Protein AF-A0A4W3GML8-F1 (afdb_monomer)

Structure (mmCIF, N/CA/C/O backbone):
data_AF-A0A4W3GML8-F1
#
_entry.id   AF-A0A4W3GML8-F1
#
loop_
_atom_site.group_PDB
_atom_site.id
_atom_site.type_symbol
_atom_site.label_atom_id
_atom_site.label_alt_id
_atom_site.label_comp_id
_atom_site.label_asym_id
_atom_site.label_entity_id
_atom_site.label_seq_id
_atom_site.pdbx_PDB_ins_code
_atom_site.Cartn_x
_atom_site.Cartn_y
_atom_site.Cartn_z
_atom_site.occupancy
_atom_site.B_iso_or_equiv
_atom_site.auth_seq_id
_atom_site.auth_comp_id
_atom_site.auth_asym_id
_atom_site.auth_atom_id
_atom_site.pdbx_PDB_model_num
ATOM 1 N N . MET A 1 1 ? -4.922 49.780 -1.223 1.00 42.50 1 MET A N 1
ATOM 2 C CA . MET A 1 1 ? -3.861 50.145 -0.262 1.00 42.50 1 MET A CA 1
ATOM 3 C C . MET A 1 1 ? -2.538 49.805 -0.918 1.00 42.50 1 MET A C 1
ATOM 5 O O . MET A 1 1 ? -2.197 48.636 -1.007 1.00 42.50 1 MET A O 1
ATOM 9 N N . SER A 1 2 ? -1.881 50.805 -1.500 1.00 41.06 2 SER A N 1
ATOM 10 C CA . SER A 1 2 ? -0.671 50.630 -2.307 1.00 41.06 2 SER A CA 1
ATOM 11 C C . SER A 1 2 ? 0.544 50.944 -1.442 1.00 41.06 2 SER A C 1
ATOM 13 O O . SER A 1 2 ? 0.609 52.022 -0.855 1.00 41.06 2 SER A O 1
ATOM 15 N N . VAL A 1 3 ? 1.476 50.000 -1.327 1.00 47.12 3 VAL A N 1
ATOM 16 C CA . VAL A 1 3 ? 2.714 50.184 -0.563 1.00 47.12 3 VAL A CA 1
ATOM 17 C C . VAL A 1 3 ? 3.727 50.886 -1.462 1.00 47.12 3 VAL A C 1
ATOM 19 O O . VAL A 1 3 ? 4.168 50.348 -2.473 1.00 47.12 3 VAL A O 1
ATOM 22 N N . THR A 1 4 ? 4.053 52.124 -1.111 1.00 45.00 4 THR A N 1
ATOM 23 C CA . THR A 1 4 ? 4.982 52.991 -1.837 1.00 45.00 4 THR A CA 1
ATOM 24 C C . THR A 1 4 ? 6.424 52.575 -1.539 1.00 45.00 4 THR A C 1
ATOM 26 O O . THR A 1 4 ? 6.892 52.725 -0.410 1.00 45.00 4 THR A O 1
ATOM 29 N N . ALA A 1 5 ? 7.150 52.070 -2.538 1.00 45.84 5 ALA A N 1
ATOM 30 C CA . ALA A 1 5 ? 8.586 51.824 -2.425 1.00 45.84 5 ALA A CA 1
ATOM 31 C C . ALA A 1 5 ? 9.341 53.166 -2.418 1.00 45.84 5 ALA A C 1
ATOM 33 O O . ALA A 1 5 ? 9.244 53.946 -3.365 1.00 45.84 5 ALA A O 1
ATOM 34 N N . ARG A 1 6 ? 10.081 53.462 -1.342 1.00 39.69 6 ARG A N 1
ATOM 35 C CA . ARG A 1 6 ? 10.998 54.611 -1.295 1.00 39.69 6 ARG A CA 1
ATOM 36 C C . ARG A 1 6 ? 12.338 54.211 -1.901 1.00 39.69 6 ARG A C 1
ATOM 38 O O . ARG A 1 6 ? 13.099 53.472 -1.287 1.00 39.69 6 ARG A O 1
ATOM 45 N N . SER A 1 7 ? 12.633 54.744 -3.078 1.00 45.75 7 SER A N 1
ATOM 46 C CA . SER A 1 7 ? 13.966 54.719 -3.679 1.00 45.75 7 SER A CA 1
ATOM 47 C C . SER A 1 7 ? 14.846 55.760 -2.981 1.00 45.75 7 SER A C 1
ATOM 49 O O . SER A 1 7 ? 14.551 56.953 -3.044 1.00 45.75 7 SER A O 1
ATOM 51 N N . PHE A 1 8 ? 15.913 55.332 -2.307 1.00 42.81 8 PHE A N 1
ATOM 52 C CA . PHE A 1 8 ? 16.951 56.238 -1.808 1.00 42.81 8 PHE A CA 1
ATOM 53 C C . PHE A 1 8 ? 18.029 56.422 -2.890 1.00 42.81 8 PHE A C 1
ATOM 55 O O . PHE A 1 8 ? 18.627 55.427 -3.301 1.00 42.81 8 PHE A O 1
ATOM 62 N N . PRO A 1 9 ? 18.304 57.649 -3.368 1.00 55.50 9 PRO A N 1
ATOM 63 C CA . PRO A 1 9 ? 19.461 57.907 -4.217 1.00 55.50 9 PRO A CA 1
ATOM 64 C C . PRO A 1 9 ? 20.741 58.013 -3.363 1.00 55.50 9 PRO A C 1
ATOM 66 O O . PRO A 1 9 ? 20.702 58.615 -2.286 1.00 55.50 9 PRO A O 1
ATOM 69 N N . PRO A 1 10 ? 21.887 57.468 -3.810 1.00 53.97 10 PRO A N 1
ATOM 70 C CA . PRO A 1 10 ? 23.161 57.674 -3.128 1.00 53.97 10 PRO A CA 1
ATOM 71 C C . PRO A 1 10 ? 23.692 59.106 -3.346 1.00 53.97 10 PRO A C 1
ATOM 73 O O . PRO A 1 10 ? 23.450 59.701 -4.403 1.00 53.97 10 PRO A O 1
ATOM 76 N N . PRO A 1 11 ? 24.425 59.678 -2.372 1.00 49.84 11 PRO A N 1
ATOM 77 C CA . PRO A 1 11 ? 24.918 61.043 -2.457 1.00 49.84 11 PRO A CA 1
ATOM 78 C C . PRO A 1 11 ? 26.186 61.131 -3.316 1.00 49.84 11 PRO A C 1
ATOM 80 O O . PRO A 1 11 ? 27.161 60.425 -3.092 1.00 49.84 11 PRO A O 1
ATOM 83 N N . HIS A 1 12 ? 26.134 62.060 -4.270 1.00 49.25 12 HIS A N 1
ATOM 84 C CA . HIS A 1 12 ? 27.228 62.815 -4.886 1.00 49.25 12 HIS A CA 1
ATOM 85 C C . HIS A 1 12 ? 28.490 62.073 -5.380 1.00 49.25 12 HIS A C 1
ATOM 87 O O . HIS A 1 12 ? 29.382 61.714 -4.622 1.00 49.25 12 HIS A O 1
ATOM 93 N N . GLY A 1 13 ? 28.651 62.084 -6.710 1.00 55.56 13 GLY A N 1
ATOM 94 C CA . GLY A 1 13 ? 29.936 62.432 -7.322 1.00 55.56 13 GLY A CA 1
ATOM 95 C C . GLY A 1 13 ? 30.907 61.297 -7.636 1.00 55.56 13 GLY A C 1
ATOM 96 O O . GLY A 1 13 ? 32.049 61.355 -7.206 1.00 55.56 13 GLY A O 1
ATOM 97 N N . THR A 1 14 ? 30.521 60.333 -8.473 1.00 48.62 14 THR A N 1
ATOM 98 C CA . THR A 1 14 ? 31.473 59.595 -9.325 1.00 48.62 14 THR A CA 1
ATOM 99 C C . THR A 1 14 ? 30.807 59.244 -10.656 1.00 48.62 14 THR A C 1
ATOM 101 O O . THR A 1 14 ? 29.625 58.915 -10.711 1.00 48.62 14 THR A O 1
ATOM 104 N N . MET A 1 15 ? 31.551 59.416 -11.752 1.00 43.28 15 MET A N 1
ATOM 105 C CA . MET A 1 15 ? 31.103 59.158 -13.121 1.00 43.28 15 MET A CA 1
ATOM 106 C C . MET A 1 15 ? 30.591 57.724 -13.276 1.00 43.28 15 MET A C 1
ATOM 108 O O . MET A 1 15 ? 31.226 56.780 -12.805 1.00 43.28 15 MET A O 1
ATOM 112 N N . TRP A 1 16 ? 29.488 57.562 -14.008 1.00 45.12 16 TRP A N 1
ATOM 113 C CA . TRP A 1 16 ? 29.035 56.267 -14.505 1.00 45.12 16 TRP A CA 1
ATOM 114 C C . TRP A 1 16 ? 30.095 55.707 -15.457 1.00 45.12 16 TRP A C 1
ATOM 116 O O . TRP A 1 16 ? 30.074 55.963 -16.658 1.00 45.12 16 TRP A O 1
ATOM 126 N N . THR A 1 17 ? 31.051 54.946 -14.933 1.00 49.19 17 THR A N 1
ATOM 127 C CA . THR A 1 17 ? 31.814 54.036 -15.780 1.00 49.19 17 THR A CA 1
ATOM 128 C C . THR A 1 17 ? 30.920 52.825 -16.009 1.00 49.19 17 THR A C 1
ATOM 130 O O . THR A 1 17 ? 30.775 51.963 -15.146 1.00 49.19 17 THR A O 1
ATOM 133 N N . CYS A 1 18 ? 30.269 52.767 -17.173 1.00 43.75 18 CYS A N 1
ATOM 134 C CA . CYS A 1 18 ? 29.741 51.508 -17.688 1.00 43.75 18 CYS A CA 1
ATOM 135 C C . CYS A 1 18 ? 30.937 50.594 -17.955 1.00 43.75 18 CYS A C 1
ATOM 137 O O . CYS A 1 18 ? 31.474 50.541 -19.060 1.00 43.75 18 CYS A O 1
ATOM 139 N N . ARG A 1 19 ? 31.395 49.888 -16.921 1.00 44.44 19 ARG A N 1
ATOM 140 C CA . ARG A 1 19 ? 32.257 48.733 -17.106 1.00 44.44 19 ARG A CA 1
ATOM 141 C C . ARG A 1 19 ? 31.358 47.662 -17.715 1.00 44.44 19 ARG A C 1
ATOM 143 O O . ARG A 1 19 ? 30.557 47.067 -17.001 1.00 44.44 19 ARG A O 1
ATOM 150 N N . LEU A 1 20 ? 31.456 47.447 -19.030 1.00 49.50 20 LEU A N 1
ATOM 151 C CA . LEU A 1 20 ? 31.044 46.172 -19.610 1.00 49.50 20 LEU A CA 1
ATOM 152 C C . LEU A 1 20 ? 31.878 45.110 -18.894 1.00 49.50 20 LEU A C 1
ATOM 154 O O . LEU A 1 20 ? 33.052 44.915 -19.200 1.00 49.50 20 LEU A O 1
ATOM 158 N N . VAL A 1 21 ? 31.295 44.489 -17.872 1.00 48.59 21 VAL A N 1
ATOM 159 C CA . VAL A 1 21 ? 31.802 43.224 -17.365 1.00 48.59 21 VAL A CA 1
ATOM 160 C C . VAL A 1 21 ? 31.540 42.250 -18.508 1.00 48.59 21 VAL A C 1
ATOM 162 O O . VAL A 1 21 ? 30.372 42.080 -18.868 1.00 48.59 21 VAL A O 1
ATOM 165 N N . PRO A 1 22 ? 32.569 41.669 -19.149 1.00 47.69 22 PRO A N 1
ATOM 166 C CA . PRO A 1 22 ? 32.316 40.5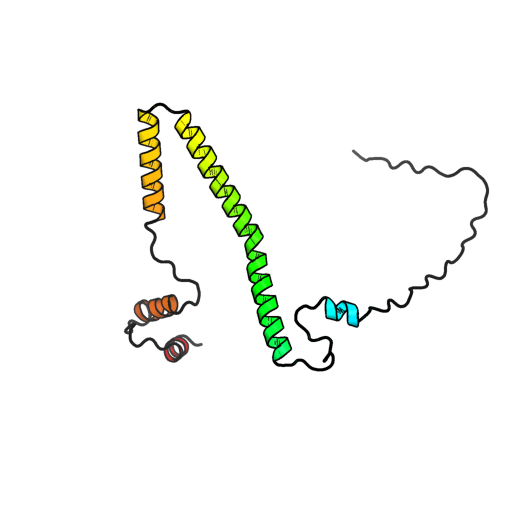78 -20.066 1.00 47.69 22 PRO A CA 1
ATOM 167 C C . PRO A 1 22 ? 31.597 39.516 -19.243 1.00 47.69 22 PRO A C 1
ATOM 169 O O . PRO A 1 22 ? 32.133 39.032 -18.244 1.00 47.69 22 PRO A O 1
ATOM 172 N N . PHE A 1 23 ? 30.355 39.214 -19.617 1.00 43.47 23 PHE A N 1
ATOM 173 C CA . PHE A 1 23 ? 29.646 38.051 -19.112 1.00 43.47 23 PHE A CA 1
ATOM 174 C C . PHE A 1 23 ? 30.384 36.845 -19.696 1.00 43.47 23 PHE A C 1
ATOM 176 O O . PHE A 1 23 ? 30.011 36.291 -20.725 1.00 43.47 23 PHE A O 1
ATOM 183 N N . PHE A 1 24 ? 31.519 36.503 -19.087 1.00 43.88 24 PHE A N 1
ATOM 184 C CA . PHE A 1 24 ? 32.056 35.163 -19.161 1.00 43.88 24 PHE A CA 1
ATOM 185 C C . PHE A 1 24 ? 30.966 34.297 -18.538 1.00 43.88 24 PHE A C 1
ATOM 187 O O . PHE A 1 24 ? 30.835 34.241 -17.318 1.00 43.88 24 PHE A O 1
ATOM 194 N N . HIS A 1 25 ? 30.142 33.669 -19.375 1.00 53.34 25 HIS A N 1
ATOM 195 C CA . HIS A 1 25 ? 29.616 32.372 -18.999 1.00 53.34 25 HIS A CA 1
ATOM 196 C C . HIS A 1 25 ? 30.860 31.488 -18.893 1.00 53.34 25 HIS A C 1
ATOM 198 O O . HIS A 1 25 ? 31.498 31.261 -19.923 1.00 53.34 25 HIS A O 1
ATOM 204 N N . PRO A 1 26 ? 31.294 31.058 -17.693 1.00 51.38 26 PRO A N 1
ATOM 205 C CA . PRO A 1 26 ? 32.219 29.945 -17.658 1.00 51.38 26 PRO A CA 1
ATOM 206 C C . PRO A 1 26 ? 31.500 28.815 -18.389 1.00 51.38 26 PRO A C 1
ATOM 208 O O . PRO A 1 26 ? 30.326 28.563 -18.101 1.00 51.38 26 PRO A O 1
ATOM 211 N N . ASP A 1 27 ? 32.168 28.197 -19.363 1.00 52.56 27 ASP A N 1
ATOM 212 C CA . ASP A 1 27 ? 31.759 26.893 -19.863 1.00 52.56 27 ASP A CA 1
ATOM 213 C C . ASP A 1 27 ? 31.436 26.054 -18.631 1.00 52.56 27 ASP A C 1
ATOM 215 O O . ASP A 1 27 ? 32.321 25.748 -17.826 1.00 52.56 27 ASP A O 1
ATOM 219 N N . VAL A 1 28 ? 30.148 25.783 -18.412 1.00 57.16 28 VAL A N 1
ATOM 220 C CA . VAL A 1 28 ? 29.712 24.901 -17.341 1.00 57.16 28 VAL A CA 1
ATOM 221 C C . VAL A 1 28 ? 30.197 23.535 -17.790 1.00 57.16 28 VAL A C 1
ATOM 223 O O . VAL A 1 28 ? 29.509 22.829 -18.522 1.00 57.16 28 VAL A O 1
ATOM 226 N N . GLN A 1 29 ? 31.431 23.194 -17.422 1.00 57.72 29 GLN A N 1
ATOM 227 C CA . GLN A 1 29 ? 31.930 21.836 -17.490 1.00 57.72 29 GLN A CA 1
ATOM 228 C C . GLN A 1 29 ? 31.080 21.043 -16.505 1.00 57.72 29 GLN A C 1
ATOM 230 O O . GLN A 1 29 ? 31.389 20.937 -15.320 1.00 57.72 29 GLN A O 1
ATOM 235 N N . VAL A 1 30 ? 29.935 20.567 -16.993 1.00 63.72 30 VAL A N 1
ATOM 236 C CA . VAL A 1 30 ? 29.118 19.594 -16.288 1.00 63.72 30 VAL A CA 1
ATOM 237 C C . VAL A 1 30 ? 30.013 18.377 -16.144 1.00 63.72 30 VAL A C 1
ATOM 239 O O . VAL A 1 30 ? 30.368 17.740 -17.137 1.00 63.72 30 VAL A O 1
ATOM 242 N N . ASP A 1 31 ? 30.439 18.100 -14.914 1.00 73.94 31 ASP A N 1
ATOM 243 C CA . ASP A 1 31 ? 31.218 16.910 -14.617 1.00 73.94 31 ASP A CA 1
ATOM 244 C C . ASP A 1 31 ? 30.312 15.697 -14.830 1.00 73.94 31 ASP A C 1
ATOM 246 O O . ASP A 1 31 ? 29.560 15.271 -13.949 1.00 73.94 31 ASP A O 1
ATOM 250 N N . HIS A 1 32 ? 30.361 15.175 -16.054 1.00 66.94 32 HIS A N 1
ATOM 251 C CA . HIS A 1 32 ? 29.581 14.034 -16.503 1.00 66.94 32 HIS A CA 1
ATOM 252 C C . HIS A 1 32 ? 29.791 12.829 -15.580 1.00 66.94 32 HIS A C 1
ATOM 254 O O . HIS A 1 32 ? 28.871 12.045 -15.369 1.00 66.94 32 HIS A O 1
ATOM 260 N N . MET A 1 33 ? 30.976 12.685 -14.977 1.00 65.50 33 MET A N 1
ATOM 261 C CA . MET A 1 33 ? 31.253 11.597 -14.040 1.00 65.50 33 MET A CA 1
ATOM 262 C C . MET A 1 33 ? 30.548 11.803 -12.701 1.00 65.50 33 MET A C 1
ATOM 264 O O . MET A 1 33 ? 30.108 10.834 -12.086 1.00 65.50 33 MET A O 1
ATOM 268 N N . ASN A 1 34 ? 30.413 13.047 -12.242 1.00 68.12 34 ASN A N 1
ATOM 269 C CA . ASN A 1 34 ? 29.690 13.353 -11.010 1.00 68.12 34 ASN A CA 1
ATOM 270 C C . ASN A 1 34 ? 28.170 13.250 -11.200 1.00 68.12 34 ASN A C 1
ATOM 272 O O . ASN A 1 34 ? 27.477 12.7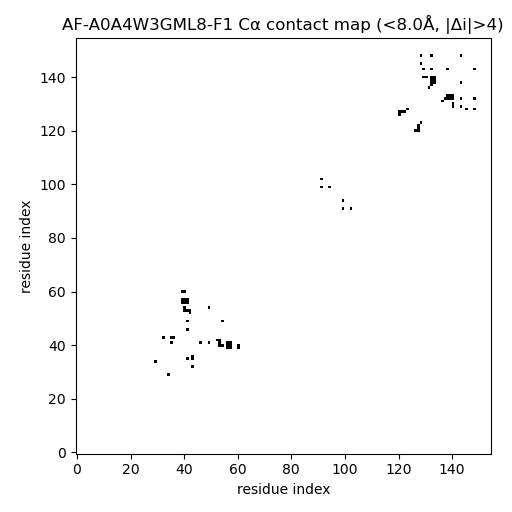91 -10.298 1.00 68.12 34 ASN A O 1
ATOM 276 N N . LEU A 1 35 ? 27.668 13.592 -12.390 1.00 68.19 35 LEU A N 1
ATOM 277 C CA . LEU A 1 35 ? 26.267 13.391 -12.763 1.00 68.19 35 LEU A CA 1
ATOM 278 C C . LEU A 1 35 ? 25.916 11.898 -12.854 1.00 68.19 35 LEU A C 1
ATOM 280 O O . LEU A 1 35 ? 24.915 11.473 -12.291 1.00 68.19 35 LEU A O 1
ATOM 284 N N . LEU A 1 36 ? 26.765 11.079 -13.485 1.00 65.75 36 LEU A N 1
ATOM 285 C CA . LEU A 1 36 ? 26.560 9.626 -13.535 1.00 65.75 36 LEU A CA 1
ATOM 286 C C . LEU A 1 36 ? 26.588 8.983 -12.143 1.00 65.75 36 LEU A C 1
ATOM 288 O O . LEU A 1 36 ? 25.809 8.078 -11.884 1.00 65.75 36 LEU A O 1
ATOM 292 N N . LYS A 1 37 ? 27.425 9.474 -11.220 1.00 64.06 37 LYS A N 1
ATOM 293 C CA . LYS A 1 37 ? 27.431 9.008 -9.819 1.00 64.06 37 LYS A CA 1
ATOM 294 C C . LYS A 1 37 ? 26.139 9.320 -9.063 1.00 64.06 37 LYS A C 1
ATOM 296 O O . LYS A 1 37 ? 25.857 8.650 -8.076 1.00 64.06 37 LYS A O 1
ATOM 301 N N . GLN A 1 38 ? 25.388 10.340 -9.482 1.00 61.72 38 GLN A N 1
ATOM 302 C CA . GLN A 1 38 ? 24.077 10.655 -8.904 1.00 61.72 38 GLN A CA 1
ATOM 303 C C . GLN A 1 38 ? 22.983 9.713 -9.416 1.00 61.72 38 GLN A C 1
ATOM 305 O O . GLN A 1 38 ? 21.950 9.571 -8.767 1.00 61.72 38 GLN A O 1
ATOM 310 N N . ILE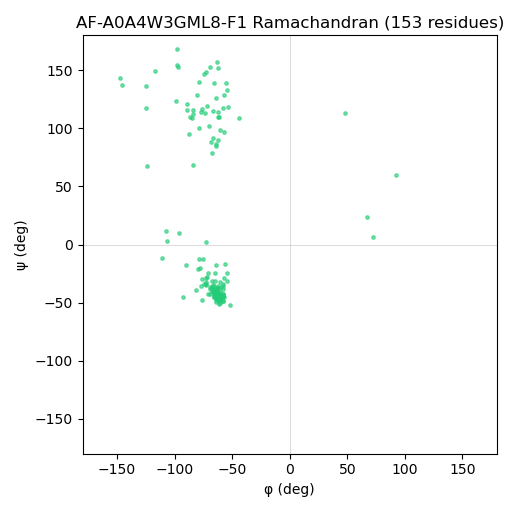 A 1 39 ? 23.208 9.055 -10.555 1.00 71.12 39 ILE A N 1
ATOM 311 C CA . ILE A 1 39 ? 22.286 8.079 -11.120 1.00 71.12 39 ILE A CA 1
ATOM 312 C C . ILE A 1 39 ? 22.622 6.715 -10.505 1.00 71.12 39 ILE A C 1
ATOM 314 O O . ILE A 1 39 ? 23.506 6.007 -10.975 1.00 71.12 39 ILE A O 1
ATOM 318 N N . GLU A 1 40 ? 21.903 6.345 -9.439 1.00 70.62 40 GLU A N 1
ATOM 319 C CA . GLU A 1 40 ? 22.102 5.094 -8.672 1.00 70.62 40 GLU A CA 1
ATOM 320 C C . GLU A 1 40 ? 22.019 3.824 -9.552 1.00 70.62 40 GLU A C 1
ATOM 322 O O . GLU A 1 40 ? 22.495 2.763 -9.152 1.00 70.62 40 GLU A O 1
ATOM 327 N N . HIS A 1 41 ? 21.451 3.927 -10.762 1.00 76.81 41 HIS A N 1
ATOM 328 C CA . HIS A 1 41 ? 21.135 2.799 -11.637 1.00 76.81 41 HIS A CA 1
ATOM 329 C C . HIS A 1 41 ? 22.010 2.607 -12.889 1.00 76.81 41 HIS A C 1
ATOM 331 O O . HIS A 1 41 ? 21.639 1.815 -13.753 1.00 76.81 41 HIS A O 1
ATOM 337 N N . LEU A 1 42 ? 23.146 3.300 -13.018 1.00 78.56 42 LEU A N 1
ATOM 338 C CA . LEU A 1 42 ? 24.077 3.114 -14.145 1.00 78.56 42 LEU A CA 1
ATOM 339 C C . LEU A 1 42 ? 25.489 2.790 -13.645 1.00 78.56 42 LEU A C 1
ATOM 341 O O . LEU A 1 42 ? 25.978 3.455 -12.732 1.00 78.56 42 LEU A O 1
ATOM 345 N N . ASP A 1 43 ? 26.175 1.817 -14.255 1.00 76.56 43 ASP A N 1
ATOM 346 C CA . ASP A 1 43 ? 27.583 1.522 -13.964 1.00 76.56 43 ASP A CA 1
ATOM 347 C C . ASP A 1 43 ? 28.508 2.601 -14.569 1.00 76.56 43 ASP A C 1
ATOM 349 O O . ASP A 1 43 ? 28.673 2.679 -15.793 1.00 76.56 43 ASP A O 1
ATOM 353 N N . PRO A 1 44 ? 29.208 3.411 -13.748 1.00 73.75 44 PRO A N 1
ATOM 354 C CA . PRO A 1 44 ? 30.105 4.448 -14.256 1.00 73.75 44 PRO A CA 1
ATOM 355 C C . PRO A 1 44 ? 31.302 3.891 -15.041 1.00 73.75 44 PRO A C 1
ATOM 357 O O . PRO A 1 44 ? 31.969 4.642 -15.753 1.00 73.75 44 PRO A O 1
ATOM 360 N N . LYS A 1 45 ? 31.617 2.594 -14.898 1.00 74.75 45 LYS A N 1
ATOM 361 C CA . LYS A 1 45 ? 32.726 1.934 -15.603 1.00 74.75 45 LYS A CA 1
ATOM 362 C C . LYS A 1 45 ? 32.376 1.565 -17.044 1.00 74.75 45 LYS A C 1
ATOM 364 O O . LYS A 1 45 ? 33.294 1.405 -17.847 1.00 74.75 45 LYS A O 1
ATOM 369 N N . ASN A 1 46 ? 31.090 1.458 -17.380 1.00 72.31 46 ASN A N 1
ATOM 370 C CA . ASN A 1 46 ? 30.610 1.209 -18.737 1.00 72.31 46 ASN A CA 1
ATOM 371 C C . ASN A 1 46 ? 29.625 2.308 -19.168 1.00 72.31 46 ASN A C 1
ATOM 373 O O . ASN A 1 46 ? 28.442 2.077 -19.382 1.00 72.31 46 ASN A O 1
ATOM 377 N N . SER A 1 47 ? 30.128 3.534 -19.337 1.00 70.06 47 SER A N 1
ATOM 378 C CA . SER A 1 47 ? 29.285 4.687 -19.691 1.00 70.06 47 SER A CA 1
ATOM 379 C C . SER A 1 47 ? 28.778 4.699 -21.141 1.00 70.06 47 SER A C 1
ATOM 381 O O . SER A 1 47 ? 28.170 5.685 -21.549 1.00 70.06 47 SER A O 1
ATOM 383 N N . HIS A 1 48 ? 29.090 3.683 -21.952 1.00 77.50 48 HIS A N 1
ATOM 384 C CA . HIS A 1 48 ? 28.812 3.687 -23.392 1.00 77.50 48 HIS A CA 1
ATOM 385 C C . HIS A 1 48 ? 27.731 2.687 -23.820 1.00 77.50 48 HIS A C 1
ATOM 387 O O . HIS A 1 48 ? 27.267 2.780 -24.954 1.00 77.50 48 HIS A O 1
ATOM 393 N N . THR A 1 49 ? 27.306 1.764 -22.947 1.00 82.06 49 THR A N 1
ATOM 394 C CA . THR A 1 49 ? 26.250 0.784 -23.256 1.00 82.06 49 THR A CA 1
ATOM 395 C C . THR A 1 49 ? 25.442 0.438 -22.007 1.00 82.06 49 THR A C 1
ATOM 397 O O . THR A 1 49 ? 26.013 0.310 -20.934 1.00 82.06 49 THR A O 1
ATOM 400 N N . PHE A 1 50 ? 24.130 0.239 -22.158 1.00 84.62 50 PHE A N 1
ATOM 401 C CA . PHE A 1 50 ? 23.253 -0.264 -21.097 1.00 84.62 50 PHE A CA 1
ATOM 402 C C . PHE A 1 50 ? 23.304 -1.800 -21.039 1.00 84.62 50 PHE A C 1
ATOM 404 O O . PHE A 1 50 ? 22.914 -2.472 -21.998 1.00 84.62 50 PHE A O 1
ATOM 411 N N . GLU A 1 51 ? 23.797 -2.360 -19.933 1.00 87.00 51 GLU A N 1
ATOM 412 C CA . GLU A 1 51 ? 23.916 -3.802 -19.697 1.00 87.00 51 GLU A CA 1
ATOM 413 C C . GLU A 1 51 ? 22.754 -4.364 -18.858 1.00 87.00 51 GLU A C 1
ATOM 415 O O . GLU A 1 51 ? 22.001 -3.652 -18.197 1.00 87.00 51 GLU A O 1
ATOM 420 N N . ALA A 1 52 ? 22.650 -5.696 -18.795 1.00 89.44 52 ALA A N 1
ATOM 421 C CA . ALA A 1 52 ? 21.692 -6.378 -17.919 1.00 89.44 52 ALA A CA 1
ATOM 422 C C . ALA A 1 52 ? 21.845 -5.998 -16.429 1.00 89.44 52 ALA A C 1
ATOM 424 O O . ALA A 1 52 ? 20.865 -6.020 -15.686 1.00 89.44 52 ALA A O 1
ATOM 425 N N . ARG A 1 53 ? 23.058 -5.627 -15.992 1.00 85.44 53 ARG A N 1
ATOM 426 C CA . ARG A 1 53 ? 23.313 -5.144 -14.625 1.00 85.44 53 ARG A CA 1
ATOM 427 C C . ARG A 1 53 ? 22.700 -3.769 -14.369 1.00 85.44 53 ARG A C 1
ATOM 429 O O . ARG A 1 53 ? 22.140 -3.5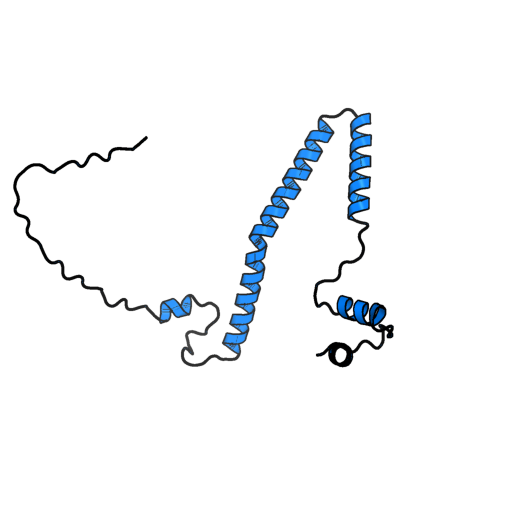62 -13.296 1.00 85.44 53 ARG A O 1
ATOM 436 N N . ASP A 1 54 ? 22.744 -2.871 -15.349 1.00 85.69 54 ASP A N 1
ATOM 437 C CA . ASP A 1 54 ? 22.101 -1.556 -15.254 1.00 85.69 54 ASP A CA 1
ATOM 438 C C . ASP A 1 54 ? 20.575 -1.703 -15.176 1.00 85.69 54 ASP A C 1
ATOM 440 O O . ASP A 1 54 ? 19.915 -1.003 -14.413 1.00 85.69 54 ASP A O 1
ATOM 444 N N . LEU A 1 55 ? 20.006 -2.689 -15.882 1.00 88.25 55 LEU A N 1
ATOM 445 C CA . LEU A 1 55 ? 18.584 -3.022 -15.769 1.00 88.25 55 LEU A CA 1
ATOM 446 C C . LEU A 1 55 ? 18.200 -3.496 -14.360 1.00 88.25 55 LEU A C 1
ATOM 448 O O . LEU A 1 55 ? 17.186 -3.056 -13.822 1.00 88.25 55 LEU A O 1
ATOM 452 N N . GLU A 1 56 ? 18.994 -4.372 -13.745 1.00 88.94 56 GLU A N 1
ATOM 453 C CA . GLU A 1 56 ? 18.752 -4.830 -12.371 1.00 88.94 56 GLU A CA 1
ATOM 454 C C . GLU A 1 56 ? 18.820 -3.669 -11.368 1.00 88.94 56 GLU A C 1
ATOM 456 O O . GLU A 1 56 ? 17.972 -3.561 -10.478 1.00 88.94 56 GLU A O 1
ATOM 461 N N . LEU A 1 57 ? 19.802 -2.778 -11.530 1.00 89.38 57 LEU A N 1
ATOM 462 C CA . LEU A 1 57 ? 19.932 -1.585 -10.698 1.00 89.38 57 LEU A CA 1
ATOM 463 C C . LEU A 1 57 ? 18.761 -0.617 -10.905 1.00 89.38 57 LEU A C 1
ATOM 465 O O . LEU A 1 57 ? 18.243 -0.085 -9.926 1.00 89.38 57 LEU A O 1
ATOM 469 N N . LEU A 1 58 ? 18.290 -0.444 -12.143 1.00 88.56 58 LEU A N 1
ATOM 470 C CA . LEU A 1 58 ? 17.130 0.390 -12.458 1.00 88.56 58 LEU A CA 1
ATOM 471 C C . LEU A 1 58 ? 15.854 -0.154 -11.819 1.00 88.56 58 LEU A C 1
ATOM 473 O O . LEU A 1 58 ? 15.119 0.605 -11.195 1.00 88.56 58 LEU A O 1
ATOM 477 N N . ILE A 1 59 ? 15.605 -1.462 -11.924 1.00 89.69 59 ILE A N 1
ATOM 478 C CA . ILE A 1 59 ? 14.438 -2.100 -11.300 1.00 89.69 59 ILE A CA 1
ATOM 479 C C . ILE A 1 59 ? 14.481 -1.912 -9.779 1.00 89.69 59 ILE A C 1
ATOM 481 O O . ILE A 1 59 ? 13.465 -1.571 -9.171 1.00 89.69 59 ILE A O 1
ATOM 485 N N . ARG A 1 60 ? 15.652 -2.087 -9.154 1.00 89.50 60 ARG A N 1
ATOM 486 C CA . ARG A 1 60 ? 15.830 -1.873 -7.709 1.00 89.50 60 ARG A CA 1
ATOM 487 C C . ARG A 1 60 ? 15.596 -0.424 -7.300 1.00 89.50 60 ARG A C 1
ATOM 489 O O . ARG A 1 60 ? 14.864 -0.193 -6.343 1.00 89.50 60 ARG A O 1
ATOM 496 N N . ALA A 1 61 ? 16.190 0.526 -8.019 1.00 88.69 61 ALA A N 1
ATOM 497 C CA . ALA A 1 61 ? 16.018 1.950 -7.759 1.00 88.69 61 ALA A CA 1
ATOM 498 C C . ALA A 1 61 ? 14.543 2.354 -7.895 1.00 88.69 61 ALA A C 1
ATOM 500 O O . ALA A 1 61 ? 13.981 2.917 -6.965 1.00 88.69 61 ALA A O 1
ATOM 501 N N . ALA A 1 62 ? 13.879 1.945 -8.980 1.00 87.69 62 ALA A N 1
ATOM 502 C CA . ALA A 1 62 ? 12.460 2.217 -9.193 1.00 87.69 62 ALA A CA 1
ATOM 503 C C . ALA A 1 62 ? 11.569 1.602 -8.098 1.00 87.69 62 ALA A C 1
ATOM 505 O O . ALA A 1 62 ? 10.628 2.242 -7.640 1.00 87.69 62 ALA A O 1
ATOM 506 N N . THR A 1 63 ? 11.872 0.382 -7.641 1.00 87.00 63 THR A N 1
ATOM 507 C CA . THR A 1 63 ? 11.115 -0.265 -6.553 1.00 87.00 63 THR A CA 1
ATOM 508 C C . THR A 1 63 ? 11.283 0.492 -5.234 1.00 87.00 63 THR A C 1
ATOM 510 O O . THR A 1 63 ? 10.301 0.775 -4.557 1.00 87.00 63 THR A O 1
ATOM 513 N N . LYS A 1 64 ? 12.516 0.883 -4.897 1.00 87.44 64 LYS A N 1
ATOM 514 C CA . LYS A 1 64 ? 12.835 1.681 -3.705 1.00 87.44 64 LYS A CA 1
ATOM 515 C C . LYS A 1 64 ? 12.183 3.066 -3.750 1.00 87.44 64 LYS A C 1
ATOM 517 O O . LYS A 1 64 ? 11.699 3.543 -2.727 1.00 87.44 64 LYS A O 1
ATOM 522 N N . ASP A 1 65 ? 12.136 3.694 -4.922 1.00 84.88 65 ASP A N 1
ATOM 523 C CA . ASP A 1 65 ? 11.474 4.986 -5.116 1.00 84.88 65 ASP A CA 1
ATOM 524 C C . ASP A 1 65 ? 9.957 4.876 -4.911 1.00 84.88 65 ASP A C 1
ATOM 526 O O . ASP A 1 65 ? 9.373 5.732 -4.248 1.00 84.88 65 ASP A O 1
ATOM 530 N N . LEU A 1 66 ? 9.323 3.802 -5.401 1.00 85.06 66 LEU A N 1
ATOM 531 C CA . LEU A 1 66 ? 7.908 3.513 -5.129 1.00 85.06 66 LEU A CA 1
ATOM 532 C C . LEU A 1 66 ? 7.658 3.278 -3.632 1.00 85.06 66 LEU A C 1
ATOM 534 O O . LEU A 1 66 ? 6.751 3.878 -3.060 1.00 85.06 66 LEU A O 1
ATOM 538 N N . GLU A 1 67 ? 8.497 2.472 -2.976 1.00 83.44 67 GLU A N 1
ATOM 539 C CA . GLU A 1 67 ? 8.411 2.231 -1.530 1.00 83.44 67 GLU A CA 1
ATOM 540 C C . GLU A 1 67 ? 8.567 3.522 -0.720 1.00 83.44 67 GLU A C 1
ATOM 542 O O . GLU A 1 67 ? 7.919 3.687 0.311 1.00 83.44 67 GLU A O 1
ATOM 547 N N . HIS A 1 68 ? 9.429 4.442 -1.160 1.00 82.25 68 HIS A N 1
ATOM 548 C CA . HIS A 1 68 ? 9.652 5.719 -0.489 1.00 82.25 68 HIS A CA 1
ATOM 549 C C . HIS A 1 68 ? 8.529 6.729 -0.749 1.00 82.25 68 HIS A C 1
ATOM 551 O O . HIS A 1 68 ? 8.161 7.476 0.158 1.00 82.25 68 HIS A O 1
ATOM 557 N N . PHE A 1 69 ? 7.942 6.736 -1.948 1.00 74.94 69 PHE A N 1
ATOM 558 C CA . PHE A 1 69 ? 6.786 7.579 -2.259 1.00 74.94 69 PHE A CA 1
ATOM 559 C C . PHE A 1 69 ? 5.608 7.301 -1.308 1.00 74.94 69 PHE A C 1
ATOM 561 O O . PHE A 1 69 ? 4.942 8.230 -0.847 1.00 74.94 69 PHE A O 1
ATOM 568 N N . ASP A 1 70 ? 5.436 6.042 -0.903 1.00 76.69 70 ASP A N 1
ATOM 569 C CA . ASP A 1 70 ? 4.381 5.631 0.026 1.00 76.69 70 ASP A CA 1
ATOM 570 C C . ASP A 1 70 ? 4.688 5.929 1.508 1.00 76.69 70 ASP A C 1
ATOM 572 O O . ASP A 1 70 ? 3.787 5.887 2.352 1.00 76.69 70 ASP A O 1
ATOM 576 N N . GLN A 1 71 ? 5.930 6.274 1.868 1.00 87.75 71 GLN A N 1
ATOM 577 C CA . GLN A 1 71 ? 6.321 6.435 3.276 1.00 87.75 71 GLN A CA 1
ATOM 578 C C . GLN A 1 71 ? 5.690 7.656 3.941 1.00 87.75 71 GLN A C 1
ATOM 580 O O . GLN A 1 71 ? 5.202 7.547 5.066 1.00 87.75 71 GLN A O 1
ATOM 585 N N . ALA A 1 72 ? 5.647 8.806 3.264 1.00 84.44 72 ALA A N 1
ATOM 586 C CA . ALA A 1 72 ? 5.078 10.023 3.848 1.00 84.44 72 ALA A CA 1
ATOM 587 C C . ALA A 1 72 ? 3.582 9.849 4.159 1.00 84.44 72 ALA A C 1
ATOM 589 O O . ALA A 1 72 ? 3.128 10.174 5.258 1.00 84.44 72 ALA A O 1
ATOM 590 N N . HIS A 1 73 ? 2.840 9.253 3.224 1.00 86.25 73 HIS A N 1
ATOM 591 C CA . HIS A 1 73 ? 1.430 8.923 3.411 1.00 86.25 73 HIS A CA 1
ATOM 592 C C . HIS A 1 73 ? 1.227 7.890 4.522 1.00 86.25 73 HIS A C 1
ATOM 594 O O . HIS A 1 73 ? 0.326 8.038 5.349 1.00 86.25 73 HIS A O 1
ATOM 600 N N . HIS A 1 74 ? 2.087 6.870 4.589 1.00 88.50 74 HIS A N 1
ATOM 601 C CA . HIS A 1 74 ? 2.032 5.870 5.648 1.00 88.50 74 HIS A CA 1
ATOM 602 C C . HIS A 1 74 ? 2.276 6.478 7.037 1.00 88.50 74 HIS A C 1
ATOM 604 O O . HIS A 1 74 ? 1.554 6.182 7.992 1.00 88.50 74 HIS A O 1
ATOM 610 N N . GLU A 1 75 ? 3.275 7.351 7.166 1.00 92.75 75 GLU A N 1
ATOM 611 C CA . GLU A 1 75 ? 3.570 8.041 8.419 1.00 92.75 75 GLU A CA 1
ATOM 612 C C . GLU A 1 75 ? 2.447 8.982 8.846 1.00 92.75 75 GLU A C 1
ATOM 614 O O . GLU A 1 75 ? 2.085 9.001 10.026 1.00 92.75 75 GLU A O 1
ATOM 619 N N . GLU A 1 76 ? 1.891 9.753 7.912 1.00 91.88 76 GLU A N 1
ATOM 620 C CA . GLU A 1 76 ? 0.768 10.650 8.179 1.00 91.88 76 GLU A CA 1
ATOM 621 C C . GLU A 1 76 ? -0.453 9.864 8.656 1.00 91.88 76 GLU A C 1
ATOM 623 O O . GLU A 1 76 ? -1.002 10.167 9.719 1.00 91.88 76 GLU A O 1
ATOM 628 N N . PHE A 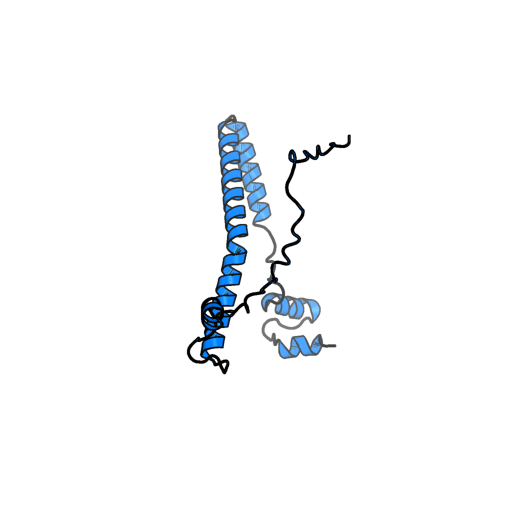1 77 ? -0.812 8.793 7.942 1.00 93.44 77 PHE A N 1
ATOM 629 C CA . PHE A 1 77 ? -1.900 7.902 8.332 1.00 93.44 77 PHE A CA 1
ATOM 630 C C . PHE A 1 77 ? -1.677 7.322 9.734 1.00 93.44 77 PHE A C 1
ATOM 632 O O . PHE A 1 77 ? -2.571 7.351 10.580 1.00 93.44 77 PHE A O 1
ATOM 639 N N . LYS A 1 78 ? -0.455 6.863 10.028 1.00 95.38 78 LYS A N 1
ATOM 640 C CA . LYS A 1 78 ? -0.09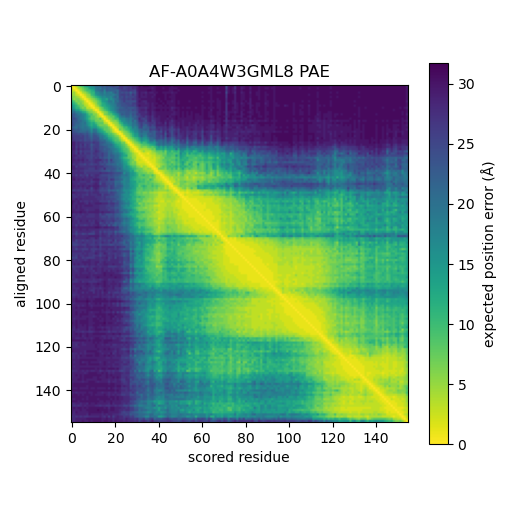1 6.337 11.347 1.00 95.38 78 LYS A CA 1
ATOM 641 C C . LYS A 1 78 ? -0.235 7.390 12.447 1.00 95.38 78 LYS A C 1
ATOM 643 O O . LYS A 1 78 ? -0.773 7.086 13.511 1.00 95.38 78 LYS A O 1
ATOM 648 N N . ARG A 1 79 ? 0.244 8.618 12.223 1.00 96.38 79 ARG A N 1
ATOM 649 C CA . ARG A 1 79 ? 0.116 9.726 13.190 1.00 96.38 79 ARG A CA 1
ATOM 650 C C . ARG A 1 79 ? -1.346 10.082 13.426 1.00 96.38 79 ARG A C 1
ATOM 652 O O . ARG A 1 79 ? -1.744 10.237 14.579 1.00 96.38 79 ARG A O 1
ATOM 659 N N . TYR A 1 80 ? -2.132 10.160 12.357 1.00 95.62 80 TYR A N 1
ATOM 660 C CA . TYR A 1 80 ? -3.558 10.446 12.421 1.00 95.62 80 TYR A CA 1
ATOM 661 C C . TYR A 1 80 ? -4.319 9.387 13.231 1.00 95.62 80 TYR A C 1
ATOM 663 O O . TYR A 1 80 ? -5.031 9.730 14.174 1.00 95.62 80 TYR A O 1
ATOM 671 N N . GLU A 1 81 ? -4.114 8.101 12.938 1.00 94.31 81 GLU A N 1
ATOM 672 C CA . GLU A 1 81 ? -4.780 7.012 13.663 1.00 94.31 81 GLU A CA 1
ATOM 673 C C . GLU A 1 81 ? -4.361 6.960 15.143 1.00 94.31 81 GLU A C 1
ATOM 675 O O . GLU A 1 81 ? -5.205 6.746 16.017 1.00 94.31 81 GLU A O 1
ATOM 680 N N . MET A 1 82 ? -3.084 7.225 15.460 1.00 95.44 82 MET A N 1
ATOM 681 C CA . MET A 1 82 ? -2.623 7.338 16.852 1.00 95.44 82 MET A CA 1
ATOM 682 C C . MET A 1 82 ? -3.293 8.501 17.594 1.00 95.44 82 MET A C 1
ATOM 684 O O . MET A 1 82 ? -3.723 8.321 18.735 1.00 95.44 82 MET A O 1
ATOM 688 N N . LEU A 1 83 ? -3.388 9.678 16.965 1.00 95.50 83 LEU A N 1
ATOM 689 C CA . LEU A 1 83 ? -4.015 10.857 17.564 1.00 95.50 83 LEU A CA 1
ATOM 690 C C . LEU A 1 83 ? -5.506 10.617 17.821 1.00 95.50 83 LEU A C 1
ATOM 692 O O . LEU A 1 83 ? -5.987 10.853 18.926 1.00 95.50 83 LEU A O 1
ATOM 696 N N . LYS A 1 84 ? -6.212 10.063 16.836 1.00 95.31 84 LYS A N 1
ATOM 697 C CA . LYS A 1 84 ? -7.638 9.739 16.923 1.00 95.31 84 LYS A CA 1
ATOM 698 C C . LYS A 1 84 ? -7.945 8.745 18.045 1.00 95.31 84 LYS A C 1
ATOM 700 O O . LYS A 1 84 ? -8.889 8.942 18.808 1.00 95.31 84 LYS A O 1
ATOM 705 N N . GLU A 1 85 ? -7.143 7.688 18.185 1.00 94.00 85 GLU A N 1
ATOM 706 C CA . GLU A 1 85 ? -7.310 6.723 19.279 1.00 94.00 85 GLU A CA 1
ATOM 707 C C . GLU A 1 85 ? -6.9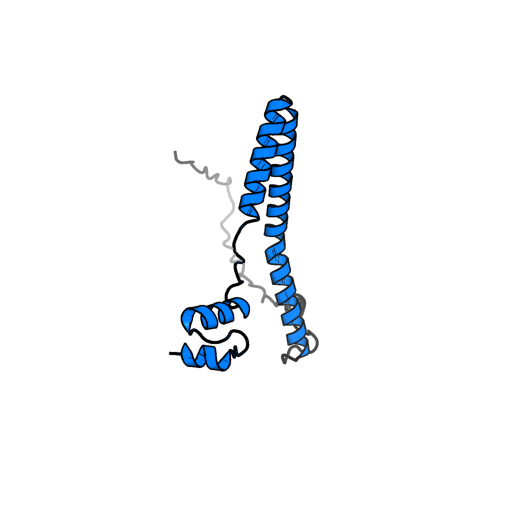54 7.334 20.641 1.00 94.00 85 GLU A C 1
ATOM 709 O O . GLU A 1 85 ? -7.612 7.037 21.640 1.00 94.00 85 GLU A O 1
ATOM 714 N N . HIS A 1 86 ? -5.941 8.204 20.702 1.00 96.19 86 HIS A N 1
ATOM 715 C CA . HIS A 1 86 ? -5.607 8.936 21.922 1.00 96.19 86 HIS A CA 1
ATOM 716 C C . HIS A 1 86 ? -6.768 9.835 22.372 1.00 96.19 86 HIS A C 1
ATOM 718 O O . HIS A 1 86 ? -7.213 9.730 23.513 1.00 96.19 86 HIS A O 1
ATOM 724 N N . GLU A 1 87 ? -7.308 10.659 21.473 1.00 93.75 87 GLU A N 1
ATOM 725 C CA . GLU A 1 87 ? -8.465 11.520 21.747 1.00 93.75 87 GLU A CA 1
ATOM 726 C C . GLU A 1 87 ? -9.684 10.712 22.201 1.00 93.75 87 GLU A C 1
ATOM 728 O O . GLU A 1 87 ? -10.332 11.069 23.187 1.00 93.75 87 GLU A O 1
ATOM 733 N N . ARG A 1 88 ? -9.956 9.570 21.554 1.00 92.12 88 ARG A N 1
ATOM 734 C CA . ARG A 1 88 ? -11.033 8.656 21.961 1.00 92.12 88 ARG A CA 1
ATOM 735 C C . ARG A 1 88 ? -10.851 8.168 23.399 1.00 92.12 88 ARG A C 1
ATOM 737 O O . ARG A 1 88 ? -11.813 8.128 24.165 1.00 92.12 88 ARG A O 1
ATOM 744 N N . ARG A 1 89 ? -9.628 7.793 23.785 1.00 92.62 89 ARG A N 1
ATOM 745 C CA . ARG A 1 89 ? -9.330 7.321 25.148 1.00 92.62 89 ARG A CA 1
ATOM 746 C C . ARG A 1 89 ? -9.505 8.421 26.182 1.00 92.62 89 ARG A C 1
ATOM 748 O O . ARG A 1 89 ? -10.084 8.158 27.233 1.00 92.62 89 ARG A O 1
ATOM 755 N N . GLU A 1 90 ? -9.034 9.628 25.894 1.00 94.56 90 GLU A N 1
ATOM 756 C CA . GLU A 1 90 ? -9.214 10.771 26.792 1.00 94.56 90 GLU A CA 1
ATOM 757 C C . GLU A 1 90 ? -10.701 11.119 26.953 1.00 94.56 90 GLU A C 1
ATOM 759 O O . GLU A 1 90 ? -11.175 11.306 28.075 1.00 94.56 90 GLU A O 1
ATOM 764 N N . TYR A 1 91 ? -11.472 11.078 25.863 1.00 91.75 91 TYR A N 1
ATOM 765 C CA . TYR A 1 91 ? -12.923 11.246 25.911 1.00 91.75 91 TYR A CA 1
ATOM 766 C C . TYR A 1 91 ? -13.602 10.204 26.815 1.00 91.75 91 TYR A C 1
ATOM 768 O O . TYR A 1 91 ? -14.363 10.570 27.711 1.00 91.75 91 TYR A O 1
ATOM 776 N N . LEU A 1 92 ? -13.277 8.915 26.672 1.00 91.94 92 LEU A N 1
ATOM 777 C CA . LEU A 1 92 ? -13.856 7.855 27.510 1.00 91.94 92 LEU A CA 1
ATOM 778 C C . LEU A 1 92 ? -13.478 7.965 28.993 1.00 91.94 92 LEU A C 1
ATOM 780 O O . LEU A 1 92 ? -14.279 7.594 29.856 1.00 91.94 92 LEU A O 1
ATOM 784 N N . LYS A 1 93 ? -12.284 8.483 29.304 1.00 92.00 93 LYS A N 1
ATOM 785 C CA . LYS A 1 93 ? -11.867 8.755 30.690 1.00 92.00 93 LYS A CA 1
ATOM 786 C C . LYS A 1 93 ? -12.682 9.875 31.332 1.00 92.00 93 LYS A C 1
ATOM 788 O O . LYS A 1 93 ? -12.898 9.835 32.538 1.00 92.00 93 LYS A O 1
ATOM 793 N N . SER A 1 94 ? -13.134 10.850 30.543 1.00 90.81 94 SER A N 1
ATOM 794 C CA . SER A 1 94 ? -13.933 11.982 31.029 1.00 90.81 94 SER A CA 1
ATOM 795 C C . SER A 1 94 ? -15.399 11.632 31.337 1.00 90.81 94 SER A C 1
ATOM 797 O O . SER A 1 94 ? -16.094 12.423 31.970 1.00 90.81 94 SER A O 1
ATOM 799 N N . LEU A 1 95 ? -15.873 10.458 30.902 1.00 91.12 95 LEU A N 1
ATOM 800 C CA . LEU A 1 95 ? -17.268 10.028 31.017 1.00 91.12 95 LEU A CA 1
ATOM 801 C C . LEU A 1 95 ? -17.539 9.131 32.237 1.00 91.12 95 LEU A C 1
ATOM 803 O O . LEU A 1 95 ? -16.680 8.361 32.681 1.00 91.12 95 LEU A O 1
ATOM 807 N N . ASP A 1 96 ? -18.794 9.181 32.696 1.00 94.00 96 ASP A N 1
ATOM 808 C CA . ASP A 1 96 ? -19.381 8.266 33.684 1.00 94.00 96 ASP A CA 1
ATOM 809 C C . ASP A 1 96 ? -19.417 6.812 33.172 1.00 94.00 96 ASP A C 1
ATOM 811 O O . ASP A 1 96 ? -19.481 6.572 31.965 1.00 94.00 96 ASP A O 1
ATOM 815 N N . GLU A 1 97 ? -19.466 5.836 34.083 1.00 89.25 97 GLU A N 1
ATOM 816 C CA . GLU A 1 97 ? -19.375 4.402 33.753 1.00 89.25 97 GLU A CA 1
ATOM 817 C C . GLU A 1 97 ? -20.463 3.915 32.778 1.00 89.25 97 GLU A C 1
ATOM 819 O O . GLU A 1 97 ? -20.165 3.245 31.790 1.00 89.25 97 GLU A O 1
ATOM 824 N N . GLU A 1 98 ? -21.724 4.304 32.993 1.00 89.88 98 GLU A N 1
ATOM 825 C CA . GLU A 1 98 ? -22.830 3.908 32.106 1.00 89.88 98 GLU A CA 1
ATOM 826 C C . GLU A 1 98 ? -22.691 4.505 30.698 1.00 89.88 98 GLU A C 1
ATOM 828 O O . GLU A 1 98 ? -22.873 3.807 29.701 1.00 89.88 98 GLU A O 1
ATOM 833 N N . LYS A 1 99 ? -22.290 5.779 30.590 1.00 90.12 99 LYS A N 1
ATOM 834 C CA . LYS A 1 99 ? -22.061 6.431 29.289 1.00 90.12 99 LYS A CA 1
ATOM 835 C C . LYS A 1 99 ? -20.857 5.831 28.568 1.00 90.12 99 LYS A C 1
ATOM 837 O O . LYS A 1 99 ? -20.897 5.660 27.353 1.00 90.12 99 LYS A O 1
ATOM 842 N N . ARG A 1 100 ? -19.808 5.471 29.315 1.00 92.75 100 ARG A N 1
ATOM 843 C CA . ARG A 1 100 ? -18.619 4.807 28.773 1.00 92.75 100 ARG A CA 1
ATOM 844 C C . ARG A 1 100 ? -18.976 3.466 28.135 1.00 92.75 100 ARG A C 1
ATOM 846 O O . ARG A 1 100 ? -18.494 3.182 27.042 1.00 92.75 100 ARG A O 1
ATOM 853 N N . ARG A 1 101 ? -19.843 2.671 28.778 1.00 92.25 101 ARG A N 1
ATOM 854 C CA . ARG A 1 101 ? -20.300 1.384 28.232 1.00 92.25 101 ARG A CA 1
ATOM 855 C C . ARG A 1 101 ? -21.054 1.559 26.912 1.00 92.25 101 ARG A C 1
ATOM 857 O O . ARG A 1 101 ? -20.759 0.846 25.960 1.00 92.25 101 ARG A O 1
ATOM 864 N N . VAL A 1 102 ? -21.971 2.527 26.846 1.00 93.56 102 VAL A N 1
ATOM 865 C CA . VAL A 1 102 ? -22.766 2.806 25.636 1.00 93.56 102 VAL A CA 1
ATOM 866 C C . VAL A 1 102 ? -21.885 3.262 24.468 1.00 93.56 102 VAL A C 1
ATOM 868 O O . VAL A 1 102 ? -22.039 2.769 23.352 1.00 93.56 102 VAL A O 1
ATOM 871 N N . GLU A 1 103 ? -20.939 4.176 24.702 1.00 91.62 103 GLU A N 1
ATOM 872 C CA . GLU A 1 103 ? -20.044 4.651 23.636 1.00 91.62 103 GLU A CA 1
ATOM 873 C C . GLU A 1 103 ? -19.079 3.561 23.150 1.00 91.62 103 GLU A C 1
ATOM 875 O O . GLU A 1 103 ? -18.809 3.464 21.951 1.00 91.62 103 GLU A O 1
ATOM 880 N N . GLU A 1 104 ? -18.588 2.700 24.044 1.00 91.94 104 GLU A N 1
ATOM 881 C CA . GLU A 1 104 ? -17.743 1.568 23.654 1.00 91.94 104 GLU A CA 1
ATOM 882 C C . GLU A 1 104 ? -18.528 0.535 22.829 1.00 91.94 104 GLU A C 1
ATOM 884 O O . GLU A 1 104 ? -18.025 0.064 21.810 1.00 91.94 104 GLU A O 1
ATOM 889 N N . GLU A 1 105 ? -19.777 0.233 23.194 1.00 94.38 105 GLU A N 1
ATOM 890 C CA . GLU A 1 105 ? -20.654 -0.651 22.413 1.00 94.38 105 GLU A CA 1
ATOM 891 C C . GLU A 1 105 ? -20.915 -0.080 21.012 1.00 94.38 105 GLU A C 1
ATOM 893 O O . GLU A 1 105 ? -20.687 -0.758 20.006 1.00 94.38 105 GLU A O 1
ATOM 898 N N . ARG A 1 106 ? -21.263 1.209 20.923 1.00 92.69 106 ARG A N 1
ATOM 899 C CA . ARG A 1 106 ? -21.440 1.912 19.645 1.00 92.69 106 ARG A CA 1
ATOM 900 C C . ARG A 1 106 ? -20.171 1.870 18.789 1.00 92.69 106 ARG A C 1
ATOM 902 O O . ARG A 1 106 ? -20.241 1.663 17.575 1.00 92.69 106 ARG A O 1
ATOM 909 N N . PHE A 1 107 ? -19.003 2.065 19.398 1.00 91.88 107 PHE A N 1
ATOM 910 C CA . PHE A 1 107 ? -17.724 1.992 18.695 1.00 91.88 107 PHE A CA 1
ATOM 911 C C . PHE A 1 107 ? -17.433 0.576 18.183 1.00 91.88 107 PHE A C 1
ATOM 913 O O . PHE A 1 107 ? -16.985 0.408 17.044 1.00 91.88 107 PHE A O 1
ATOM 920 N N . GLN A 1 108 ? -17.724 -0.454 18.980 1.00 93.31 108 GLN A N 1
ATOM 921 C CA . GLN A 1 108 ? -17.581 -1.846 18.561 1.00 93.31 108 GLN A CA 1
ATOM 922 C C . GLN A 1 108 ? -18.524 -2.207 17.415 1.00 93.31 108 GLN A C 1
ATOM 924 O O . GLN A 1 108 ? -18.084 -2.850 16.460 1.00 93.31 108 GLN A O 1
ATOM 929 N N . GLU A 1 109 ? -19.776 -1.752 17.448 1.00 94.19 109 GLU A N 1
ATOM 930 C CA . GLU A 1 109 ? -20.715 -1.929 16.339 1.00 94.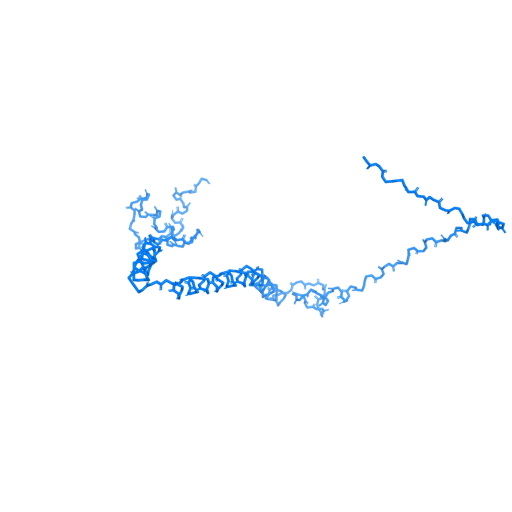19 109 GLU A CA 1
ATOM 931 C C . GLU A 1 109 ? -20.216 -1.259 15.059 1.00 94.19 109 GLU A C 1
ATOM 933 O O . GLU A 1 109 ? -20.229 -1.872 13.991 1.00 94.19 109 GLU A O 1
ATOM 938 N N . MET A 1 110 ? -19.726 -0.020 15.159 1.00 91.19 110 MET A N 1
ATOM 939 C CA . MET A 1 110 ? -19.117 0.681 14.030 1.00 91.19 110 MET A CA 1
ATOM 940 C C . MET A 1 110 ? -17.940 -0.123 13.476 1.00 91.19 110 MET A C 1
ATOM 942 O O . MET A 1 110 ? -17.883 -0.376 12.275 1.00 91.19 110 MET A O 1
ATOM 946 N N . LYS A 1 111 ? -17.033 -0.595 14.335 1.00 90.62 111 LYS A N 1
ATOM 947 C CA . LYS A 1 111 ? -15.881 -1.410 13.927 1.00 90.62 111 LYS A CA 1
ATOM 948 C C . LYS A 1 111 ? -16.303 -2.727 13.281 1.00 90.62 111 LYS A C 1
ATOM 950 O O . LYS A 1 111 ? -15.658 -3.168 12.335 1.00 90.62 111 LYS A O 1
ATOM 955 N N . LYS A 1 112 ? -17.371 -3.354 13.773 1.00 94.00 112 LYS A N 1
ATOM 956 C CA . LYS A 1 112 ? -17.937 -4.574 13.196 1.00 94.00 112 LYS A CA 1
ATOM 957 C C . LYS A 1 112 ? -18.474 -4.309 11.790 1.00 94.00 112 LYS A C 1
ATOM 959 O O . LYS A 1 112 ? -18.035 -4.974 10.862 1.00 94.00 112 LYS A O 1
ATOM 964 N N . LYS A 1 113 ? -19.281 -3.258 11.611 1.00 91.81 113 LYS A N 1
ATOM 965 C CA . LYS A 1 113 ? -19.780 -2.831 10.292 1.00 91.81 113 LYS A CA 1
ATOM 966 C C . LYS A 1 113 ? -18.652 -2.519 9.305 1.00 91.81 113 LYS A C 1
ATOM 968 O O . LYS A 1 113 ? -18.753 -2.877 8.144 1.00 91.81 113 LYS A O 1
ATOM 973 N N . HIS A 1 114 ? -17.558 -1.901 9.759 1.00 87.75 114 HIS A N 1
ATOM 974 C CA . HIS A 1 114 ? -16.400 -1.627 8.896 1.00 87.75 114 HIS A CA 1
ATOM 975 C C . HIS A 1 114 ? -15.601 -2.883 8.535 1.00 87.75 114 HIS A C 1
ATOM 977 O O . HIS A 1 114 ? -14.958 -2.902 7.496 1.00 87.75 114 HIS A O 1
ATOM 983 N N . LYS A 1 115 ? -15.599 -3.918 9.383 1.00 88.88 115 LYS A N 1
ATOM 984 C CA . LYS A 1 115 ? -14.979 -5.214 9.062 1.00 88.88 115 LYS A CA 1
ATOM 985 C C . LYS A 1 115 ? -15.838 -6.040 8.110 1.00 88.88 115 LYS A C 1
ATOM 987 O O . LYS A 1 115 ? -15.312 -6.851 7.358 1.00 88.88 115 LYS A O 1
ATOM 992 N N . GLU A 1 116 ? -17.149 -5.855 8.177 1.00 89.38 116 GLU A N 1
ATOM 993 C CA . GLU A 1 116 ? -18.138 -6.528 7.344 1.00 89.38 116 GLU A CA 1
ATOM 994 C C . GLU A 1 116 ? -18.289 -5.786 6.007 1.00 89.38 116 GLU A C 1
ATOM 996 O O . GLU A 1 116 ? -19.316 -5.174 5.726 1.00 89.38 116 GLU A O 1
ATOM 1001 N N . HIS A 1 117 ? -17.248 -5.830 5.172 1.00 83.62 117 HIS A N 1
ATOM 1002 C CA . HIS A 1 117 ? -17.322 -5.407 3.772 1.00 83.62 117 HIS A CA 1
ATOM 1003 C C . HIS A 1 117 ? -17.030 -6.599 2.842 1.00 83.62 117 HIS A C 1
ATOM 1005 O O . HIS A 1 117 ? -16.259 -7.490 3.213 1.00 83.62 117 HIS A O 1
ATOM 1011 N N . PRO A 1 118 ? -17.616 -6.649 1.630 1.00 84.31 118 PRO A N 1
ATOM 1012 C CA . PRO A 1 118 ? -17.264 -7.670 0.644 1.00 84.31 118 PRO A CA 1
ATOM 1013 C C . PRO A 1 118 ? -15.786 -7.542 0.248 1.00 84.31 118 PRO A C 1
ATOM 1015 O O . PRO A 1 118 ? -15.208 -6.453 0.312 1.00 84.31 118 PRO A O 1
ATOM 1018 N N . LYS A 1 119 ? -15.147 -8.651 -0.144 1.00 81.00 119 LYS A N 1
ATOM 1019 C CA . LYS A 1 119 ? -13.758 -8.627 -0.620 1.00 81.00 119 LYS A CA 1
ATOM 1020 C C . LYS A 1 119 ? -13.698 -7.772 -1.888 1.00 81.00 119 LYS A C 1
ATOM 1022 O O . LYS A 1 119 ? -14.260 -8.150 -2.905 1.00 81.00 119 LYS A O 1
ATOM 1027 N N . VAL A 1 120 ? -13.007 -6.637 -1.822 1.00 84.75 120 VAL A N 1
ATOM 1028 C CA . VAL A 1 120 ? -12.721 -5.812 -2.999 1.00 84.75 120 VAL A CA 1
ATOM 1029 C C . VAL A 1 120 ? -11.411 -6.309 -3.601 1.00 84.75 120 VAL A C 1
ATOM 1031 O O . VAL A 1 120 ? -10.368 -6.269 -2.946 1.00 84.75 120 VAL A O 1
ATOM 1034 N N . ASN A 1 121 ? -11.470 -6.828 -4.826 1.00 83.19 121 ASN A N 1
ATOM 1035 C CA . ASN A 1 121 ? -10.293 -7.284 -5.556 1.00 83.19 121 ASN A CA 1
ATOM 1036 C C . ASN A 1 121 ? -9.478 -6.079 -6.067 1.00 83.19 121 ASN A C 1
ATOM 1038 O O . ASN A 1 121 ? -10.032 -5.034 -6.406 1.00 83.19 121 ASN A O 1
ATOM 1042 N N . VAL A 1 122 ? -8.149 -6.215 -6.122 1.00 83.62 122 VAL A N 1
ATOM 1043 C CA . VAL A 1 122 ? -7.265 -5.174 -6.681 1.00 83.62 122 VAL A CA 1
ATOM 1044 C C . VAL A 1 122 ? -7.549 -5.051 -8.184 1.00 83.62 122 VAL A C 1
ATOM 1046 O O . VAL A 1 122 ? -7.720 -6.091 -8.835 1.00 83.62 122 VAL A O 1
ATOM 1049 N N . PRO A 1 123 ? -7.591 -3.832 -8.754 1.00 85.88 123 PRO A N 1
ATOM 1050 C CA . PRO A 1 123 ? -7.809 -3.652 -10.184 1.00 85.88 123 PRO A CA 1
ATOM 1051 C C . PRO A 1 123 ? -6.790 -4.446 -11.011 1.00 85.88 123 PRO A C 1
ATOM 1053 O O . PRO A 1 123 ? -5.592 -4.422 -10.733 1.00 85.88 123 PRO A O 1
ATOM 1056 N N . GLY A 1 124 ? -7.272 -5.172 -12.018 1.00 83.31 124 GLY A N 1
ATOM 1057 C CA . GLY A 1 124 ? -6.457 -6.017 -12.893 1.00 83.31 124 GLY A CA 1
ATOM 1058 C C . GLY A 1 124 ? -5.929 -7.298 -12.237 1.00 83.31 124 GLY A C 1
ATOM 1059 O O . GLY A 1 124 ? -5.131 -8.010 -12.846 1.00 83.31 124 GLY A O 1
ATOM 1060 N N . SER A 1 125 ? -6.342 -7.617 -11.006 1.00 89.25 125 SER A N 1
ATOM 1061 C CA . SER A 1 125 ? -5.952 -8.869 -10.354 1.00 89.25 125 SER A CA 1
ATOM 1062 C C . SER A 1 125 ? -6.606 -10.083 -11.014 1.00 89.25 125 SER A C 1
ATOM 1064 O O . SER A 1 125 ? -7.711 -10.015 -11.550 1.00 89.25 125 SER A O 1
ATOM 1066 N N . ARG A 1 126 ? -5.942 -11.242 -10.925 1.00 88.44 126 ARG A N 1
ATOM 1067 C CA . ARG A 1 126 ? -6.482 -12.501 -11.458 1.00 88.44 126 ARG A CA 1
ATOM 1068 C C . ARG A 1 126 ? -7.838 -12.859 -10.845 1.00 88.44 126 ARG A C 1
ATOM 1070 O O . ARG A 1 126 ? -8.669 -13.429 -11.538 1.00 88.44 126 ARG A O 1
ATOM 1077 N N . ASP A 1 127 ? -8.047 -12.532 -9.573 1.00 89.06 127 ASP A N 1
ATOM 1078 C CA . ASP A 1 127 ? -9.313 -12.777 -8.878 1.00 89.06 127 ASP A CA 1
ATOM 1079 C C . ASP A 1 127 ? -10.447 -11.940 -9.486 1.00 89.06 127 ASP A C 1
ATOM 1081 O O . ASP A 1 127 ? -11.519 -12.479 -9.729 1.00 89.06 127 ASP A O 1
ATOM 1085 N N . GLN A 1 128 ? -10.182 -10.674 -9.833 1.00 89.88 128 GLN A N 1
ATOM 1086 C CA . GLN A 1 128 ? -11.151 -9.828 -10.534 1.00 89.88 128 GLN A CA 1
ATOM 1087 C C . GLN A 1 128 ? -11.481 -10.373 -11.932 1.00 89.88 128 GLN A C 1
ATOM 1089 O O . GLN A 1 128 ? -12.636 -10.382 -12.336 1.00 89.88 128 GLN A O 1
ATOM 1094 N N . LEU A 1 129 ? -10.481 -10.849 -12.682 1.00 90.50 129 LEU A N 1
ATOM 1095 C CA . LEU A 1 129 ? -10.727 -11.420 -14.014 1.00 90.50 129 LEU A CA 1
ATOM 1096 C C . LEU A 1 129 ? -11.536 -12.722 -13.945 1.00 90.50 129 LEU A C 1
ATOM 1098 O O . LEU A 1 129 ? -12.351 -12.986 -14.823 1.00 90.50 129 LEU A O 1
ATOM 1102 N N . LYS A 1 130 ? -11.326 -13.529 -12.900 1.00 88.94 130 LYS A N 1
ATOM 1103 C CA . LYS A 1 130 ? -12.113 -14.742 -12.645 1.00 88.94 130 LYS A CA 1
ATOM 1104 C C . LYS A 1 130 ? -13.560 -14.433 -12.279 1.00 88.94 130 LYS A C 1
ATOM 1106 O O . LYS A 1 130 ? -14.442 -15.134 -12.748 1.00 88.94 130 LYS A O 1
ATOM 1111 N N . GLU A 1 131 ? -13.784 -13.399 -11.475 1.00 89.00 131 GLU A N 1
ATOM 1112 C CA . GLU A 1 131 ? -15.122 -12.905 -11.137 1.00 89.00 131 GLU A CA 1
ATOM 1113 C C . GLU A 1 131 ? -15.872 -12.474 -12.403 1.00 89.00 131 GLU A C 1
ATOM 1115 O O . GLU A 1 131 ? -16.977 -12.941 -12.641 1.00 89.00 131 GLU A O 1
ATOM 1120 N N . VAL A 1 132 ? -15.237 -11.699 -13.292 1.00 89.31 132 VAL A N 1
ATOM 1121 C CA . VAL A 1 132 ? -15.845 -11.324 -14.584 1.00 89.31 132 VAL A CA 1
ATOM 1122 C C . VAL A 1 132 ? -16.131 -12.555 -15.457 1.00 89.31 132 VAL A C 1
ATOM 1124 O O . VAL A 1 132 ? -17.205 -12.644 -16.041 1.00 89.31 132 VAL A O 1
ATOM 1127 N N . TRP A 1 133 ? -15.216 -13.526 -15.509 1.00 89.81 133 TRP A N 1
ATOM 1128 C CA . TRP A 1 133 ? -15.392 -14.783 -16.255 1.00 89.81 133 TRP A CA 1
ATOM 1129 C C . TRP A 1 133 ? -16.552 -15.649 -15.730 1.00 89.81 133 TRP A C 1
ATOM 1131 O O . TRP A 1 133 ? -17.276 -16.268 -16.507 1.00 89.81 133 TRP A O 1
ATOM 1141 N N . GLU A 1 134 ? -16.757 -15.686 -14.414 1.00 91.38 134 GLU A N 1
ATOM 1142 C CA . GLU A 1 134 ? -17.867 -16.415 -13.791 1.00 91.38 134 GLU A CA 1
AT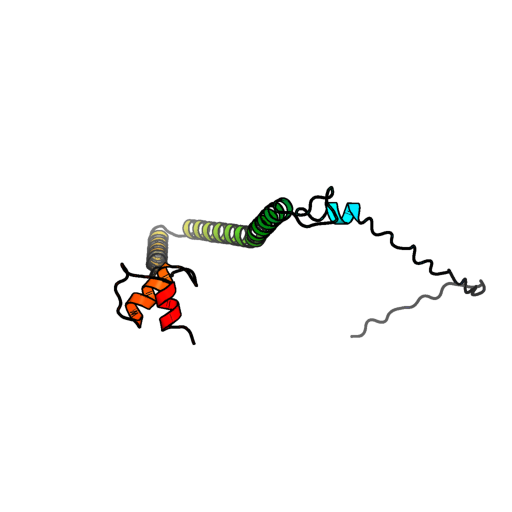OM 1143 C C . GLU A 1 134 ? -19.196 -15.663 -13.943 1.00 91.38 134 GLU A C 1
ATOM 1145 O O . GLU A 1 134 ? -20.198 -16.247 -14.351 1.00 91.38 134 GLU A O 1
ATOM 1150 N N . GLU A 1 135 ? -19.212 -14.361 -13.647 1.00 88.69 135 GLU A N 1
ATOM 1151 C CA . GLU A 1 135 ? -20.437 -13.558 -13.585 1.00 88.69 135 GLU A CA 1
ATOM 1152 C C . GLU A 1 135 ? -20.927 -13.082 -14.959 1.00 88.69 135 GLU A C 1
ATOM 1154 O O . GLU A 1 135 ? -22.134 -13.047 -15.198 1.00 88.69 135 GLU A O 1
ATOM 1159 N N . THR A 1 136 ? -20.015 -12.696 -15.859 1.00 86.62 136 THR A N 1
ATOM 1160 C CA . THR A 1 136 ? -20.359 -12.126 -17.176 1.00 86.62 136 THR A CA 1
ATOM 1161 C C . THR A 1 136 ? -20.433 -13.201 -18.258 1.00 86.62 136 THR A C 1
ATOM 1163 O O . THR A 1 136 ? -21.400 -13.220 -19.019 1.00 86.62 136 THR A O 1
ATOM 1166 N N . ASP A 1 137 ? -19.457 -14.116 -18.309 1.00 86.50 137 ASP A N 1
ATOM 1167 C CA . ASP A 1 137 ? -19.419 -15.177 -19.330 1.00 86.50 137 ASP A CA 1
ATOM 1168 C C . ASP A 1 137 ? -20.151 -16.459 -18.901 1.00 86.50 137 ASP A C 1
ATOM 1170 O O . ASP A 1 137 ? -20.476 -17.298 -19.744 1.00 86.50 137 ASP A O 1
ATOM 1174 N N . GLY A 1 138 ? -20.420 -16.635 -17.600 1.00 88.44 138 GLY A N 1
ATOM 1175 C CA . GLY A 1 138 ? -21.066 -17.838 -17.069 1.00 88.44 138 GLY A CA 1
ATOM 1176 C C . GLY A 1 138 ? -20.204 -19.101 -17.182 1.00 88.44 138 GLY A C 1
ATOM 1177 O O . GLY A 1 138 ? -20.746 -20.207 -17.250 1.00 88.44 138 GLY A O 1
ATOM 1178 N N . LEU A 1 139 ? -18.879 -18.949 -17.260 1.00 87.25 139 LEU A N 1
ATOM 1179 C CA . LEU A 1 139 ? -17.923 -20.043 -17.432 1.00 87.25 139 LEU A CA 1
ATOM 1180 C C . LEU A 1 139 ? -17.316 -20.470 -16.087 1.00 87.25 139 LEU A C 1
ATOM 1182 O O . LEU A 1 139 ? -17.234 -19.685 -15.146 1.00 87.25 139 LEU A O 1
ATOM 1186 N N . ASP A 1 140 ? -16.865 -21.726 -15.989 1.00 88.56 140 ASP A N 1
ATOM 1187 C CA . ASP A 1 140 ? -16.319 -22.271 -14.738 1.00 88.56 140 ASP A CA 1
ATOM 1188 C C . ASP A 1 140 ? -15.026 -21.528 -14.317 1.00 88.56 140 ASP A C 1
ATOM 1190 O O . ASP A 1 140 ? -14.060 -21.477 -15.095 1.00 88.56 140 ASP A O 1
ATOM 1194 N N . PRO A 1 141 ? -14.952 -20.999 -13.077 1.00 85.44 141 PRO A N 1
ATOM 1195 C CA . PRO A 1 141 ? -13.738 -20.409 -12.507 1.00 85.44 141 PRO A CA 1
ATOM 1196 C C . PRO A 1 141 ? -12.504 -21.322 -12.520 1.00 85.44 141 PRO A C 1
ATOM 1198 O O . PRO A 1 141 ? -11.364 -20.833 -12.444 1.00 85.44 141 PRO A O 1
ATOM 1201 N N . SER A 1 142 ? -12.708 -22.645 -12.548 1.00 85.94 142 SER A N 1
ATOM 1202 C CA . SER A 1 142 ? -11.637 -23.645 -12.548 1.00 85.94 142 SER A CA 1
ATOM 1203 C C . SER A 1 142 ? -10.895 -23.722 -13.890 1.00 85.94 142 SER A C 1
ATOM 1205 O O . SER A 1 142 ? -9.686 -23.965 -13.909 1.00 85.94 142 SER A O 1
ATOM 1207 N N . GLU A 1 143 ? -11.579 -23.396 -14.990 1.00 89.56 143 GLU A N 1
ATOM 1208 C CA . GLU A 1 143 ? -11.046 -23.416 -16.358 1.00 89.56 143 GLU A CA 1
ATOM 1209 C C . GLU A 1 143 ? -10.546 -22.042 -16.830 1.00 89.56 143 GLU A C 1
ATOM 1211 O O . GLU A 1 143 ? -10.221 -21.854 -18.005 1.00 89.56 143 GLU A O 1
ATOM 1216 N N . PHE A 1 144 ? -10.455 -21.071 -15.915 1.00 89.69 144 PHE A N 1
ATOM 1217 C CA . PHE A 1 144 ? -10.047 -19.711 -16.244 1.00 89.69 144 PHE A CA 1
ATOM 1218 C C . PHE A 1 144 ? -8.707 -19.678 -16.990 1.00 89.69 144 PHE A C 1
ATOM 1220 O O . PHE A 1 144 ? -7.649 -20.025 -16.448 1.00 89.69 144 PHE A O 1
ATOM 1227 N N . ASN A 1 145 ? -8.746 -19.166 -18.220 1.00 88.75 145 ASN A N 1
ATOM 1228 C CA . ASN A 1 145 ? -7.570 -18.935 -19.040 1.00 88.75 145 ASN A CA 1
ATOM 1229 C C . ASN A 1 145 ? -7.534 -17.467 -19.487 1.00 88.75 145 ASN A C 1
ATOM 1231 O O . ASN A 1 145 ? -8.404 -17.050 -20.255 1.00 88.75 145 ASN A O 1
ATOM 1235 N N . PRO A 1 146 ? -6.511 -16.685 -19.086 1.00 89.00 146 PRO A N 1
ATOM 1236 C CA . PRO A 1 146 ? -6.444 -15.268 -19.428 1.00 89.00 146 PRO A CA 1
ATOM 1237 C C . PRO A 1 146 ? -6.407 -15.042 -20.943 1.00 89.00 146 PRO A C 1
ATOM 1239 O O . PRO A 1 146 ? -6.968 -14.069 -21.429 1.00 89.00 146 PRO A O 1
ATOM 1242 N N . LYS A 1 147 ? -5.802 -15.952 -21.717 1.00 89.12 147 LYS A N 1
ATOM 1243 C CA . LYS A 1 147 ? -5.746 -15.818 -23.176 1.00 89.12 147 LYS A CA 1
ATOM 1244 C C . LYS A 1 147 ? -7.140 -15.889 -23.799 1.00 89.12 147 LYS A C 1
ATOM 1246 O O . LYS A 1 147 ? -7.437 -15.099 -24.686 1.00 89.12 147 LYS A O 1
ATOM 1251 N N . THR A 1 148 ? -7.976 -16.812 -23.331 1.00 88.12 148 THR A N 1
ATOM 1252 C CA . THR A 1 148 ? -9.356 -16.961 -23.805 1.00 88.12 148 THR A CA 1
ATOM 1253 C C . THR A 1 148 ? -10.218 -15.797 -23.328 1.00 88.12 148 THR A C 1
ATOM 1255 O O . THR A 1 148 ? -10.940 -15.219 -24.130 1.00 88.12 148 THR A O 1
ATOM 1258 N N . PHE A 1 149 ? -10.067 -15.388 -22.064 1.00 89.44 149 PHE A N 1
ATOM 1259 C CA . PHE A 1 149 ? -10.739 -14.215 -21.498 1.00 89.44 149 PHE A CA 1
ATOM 1260 C C . PHE A 1 149 ? -10.529 -12.963 -22.365 1.00 89.44 149 PHE A C 1
ATOM 1262 O O . PHE A 1 149 ? -11.496 -12.342 -22.804 1.00 89.44 149 PHE A O 1
ATOM 1269 N N . PHE A 1 150 ? -9.271 -12.643 -22.697 1.00 90.50 150 PHE A N 1
ATOM 1270 C CA . PHE A 1 150 ? -8.952 -11.488 -23.543 1.00 90.50 150 PHE A CA 1
ATOM 1271 C C . PHE A 1 150 ? -9.359 -11.667 -25.010 1.00 90.50 150 PHE A C 1
ATOM 1273 O O . PHE A 1 150 ? -9.565 -10.671 -25.687 1.00 90.50 150 PHE A O 1
ATOM 1280 N N . GLN A 1 151 ? -9.485 -12.894 -25.523 1.00 87.81 151 GLN A N 1
ATOM 1281 C CA . GLN A 1 151 ? -10.016 -13.127 -26.874 1.00 87.81 151 GLN A CA 1
ATOM 1282 C C . GLN A 1 151 ? -11.527 -12.898 -26.957 1.00 87.81 151 GLN A C 1
ATOM 1284 O O . GLN A 1 151 ? -12.003 -12.441 -27.988 1.00 87.81 151 GLN A O 1
ATOM 1289 N N . LEU A 1 152 ? -12.272 -13.207 -25.892 1.00 85.75 152 LEU A N 1
ATOM 1290 C CA . LEU A 1 152 ? -13.715 -12.958 -25.827 1.00 85.75 152 LEU A CA 1
ATOM 1291 C C . LEU A 1 152 ? -14.042 -11.466 -25.668 1.00 85.75 152 LEU A C 1
ATOM 1293 O O . LEU A 1 152 ? -15.051 -11.007 -26.190 1.00 85.75 152 LEU A O 1
ATOM 1297 N N . HIS A 1 153 ? -13.174 -10.721 -24.979 1.00 85.00 153 HIS A N 1
ATOM 1298 C CA . HIS A 1 153 ? -13.363 -9.301 -24.651 1.00 85.00 153 HIS A CA 1
ATOM 1299 C C . HIS A 1 153 ? -12.481 -8.348 -25.474 1.00 85.00 153 HIS A C 1
ATOM 1301 O O . HIS A 1 153 ? -12.452 -7.148 -25.206 1.00 85.00 153 HIS A O 1
ATOM 1307 N N . GLY A 1 154 ? -11.706 -8.877 -26.422 1.00 75.44 154 GLY A N 1
ATOM 1308 C CA . GLY A 1 154 ? -10.812 -8.095 -27.267 1.00 75.44 154 GLY A CA 1
ATOM 1309 C C . GLY A 1 154 ? -11.550 -7.572 -28.491 1.00 75.44 154 GLY A C 1
ATOM 1310 O O . GLY A 1 154 ? -11.878 -8.359 -29.377 1.00 75.44 154 GLY A O 1
ATOM 1311 N N . GLU A 1 155 ? -11.788 -6.261 -28.540 1.00 55.28 155 GLU A N 1
ATOM 1312 C CA . GLU A 1 155 ? -12.031 -5.537 -29.798 1.00 55.28 155 GLU A CA 1
ATOM 1313 C C . GLU A 1 155 ? -10.716 -5.259 -30.542 1.00 55.28 155 GLU A C 1
ATOM 1315 O O . GLU A 1 155 ? -9.705 -4.928 -29.874 1.00 55.28 155 GLU A O 1
#

Solvent-accessible surface area (backbone atoms only — not comparable to full-atom values): 9786 Å² total; per-residue (Å²): 139,83,84,81,82,83,83,81,81,81,84,81,91,75,83,87,73,82,73,81,71,78,81,71,71,71,80,77,77,71,55,62,69,63,55,43,68,69,41,85,34,54,58,79,90,49,82,85,62,91,48,76,66,29,52,54,34,37,54,51,51,53,52,52,50,54,58,53,66,50,43,62,59,51,52,50,51,51,53,50,54,52,49,54,53,50,52,51,51,55,53,48,68,74,45,56,71,72,60,35,53,54,54,51,51,54,50,49,52,52,54,48,56,68,67,68,60,80,90,78,65,58,89,91,32,71,67,44,55,38,48,47,39,35,73,73,69,68,41,64,66,89,72,68,45,73,71,58,54,49,59,78,72,55,129

Secondary structure (DSSP, 8-state):
------PPPPPS-------------------HHHHHHH-TTS-TT-TTS--HHHHHHHHHHHHHHHHHHHHHHHHHHHHHHHHHHHHHHHHHHHS-HHHHHHHHHHHHHHHHHHH----PPPTT-HHHHHHHHHHTS---GGG--HHHHHHHS--

InterPro domains:
  IPR040250 Nucleobindin [PTHR19237] (26-153)

Radius of gyration: 32.91 Å; Cα contacts (8 Å, |Δi|>4): 46; chains: 1; bounding box: 56×86×64 Å

Mean predicted aligned error: 16.12 Å

Foldseek 3Di:
DDDDDDDDDDDDDDDPPPPPPPPPPPPPPPVVLVVVVVVQQDDSVCPPDDDPSSVVSVVVVVVVVVVVVCVVVVVVVVVVVVVVVVVVVVVLVVDDPVVSVVVVVVVVVVVVVVVPDPDDDDPPDPVVLLVCCCPVVVDDSVPDDVVVSCVVVPD

pLDDT: mean 78.87, std 16.72, range [39.69, 96.38]

Organism: Callorhinchus milii (NCBI:txid7868)

Sequence (155 aa):
MSVTARSFPPPHGTMWTCRLVPFFHPDVQVDHMNLLKQIEHLDPKNSHTFEARDLELLIRAATKDLEHFDQAHHEEFKRYEMLKEHERREYLKSLDEEKRRVEEERFQEMKKKHKEHPKVNVPGSRDQLKEVWEETDGLDPSEFNPKTFFQLHGE